Protein AF-A0A8X6VH21-F1 (afdb_monomer_lite)

Foldseek 3Di:
DDDDPPDPDLPVLVVLLVVVVVVVVVCVVVVDDQVVCFVVCLVVSLVVDDPVLNVVLVVVCVVVPDDPPCSGPVVVSVSSVVVNVVSVVVVVVVCVVCVPPPPDD

Structure (mmCIF, N/CA/C/O backbone):
data_AF-A0A8X6VH21-F1
#
_entry.id   AF-A0A8X6VH21-F1
#
loop_
_atom_site.group_PDB
_atom_site.id
_atom_site.type_symbol
_atom_site.label_atom_id
_atom_site.label_alt_id
_atom_site.label_comp_id
_atom_site.label_asym_id
_atom_site.label_entity_id
_atom_site.label_seq_id
_atom_site.pdbx_PDB_ins_code
_atom_site.Cartn_x
_atom_site.Cartn_y
_atom_site.Cartn_z
_atom_site.occupancy
_atom_site.B_iso_or_equiv
_atom_site.auth_seq_id
_atom_site.auth_comp_id
_atom_site.auth_asym_id
_atom_site.auth_atom_id
_atom_site.pdbx_PDB_model_num
ATOM 1 N N . MET A 1 1 ? 10.364 -28.073 5.964 1.00 36.12 1 MET A N 1
ATOM 2 C CA . MET A 1 1 ? 9.872 -26.679 5.999 1.00 36.12 1 MET A CA 1
ATOM 3 C C . MET A 1 1 ? 10.363 -26.027 4.717 1.00 36.12 1 MET A C 1
ATOM 5 O O . MET A 1 1 ? 11.566 -26.009 4.497 1.00 36.12 1 MET A O 1
ATOM 9 N N . LYS A 1 2 ? 9.465 -25.709 3.778 1.00 40.28 2 LYS A N 1
ATOM 10 C CA . LYS A 1 2 ? 9.853 -25.294 2.422 1.00 40.28 2 LYS A CA 1
ATOM 11 C C . LYS A 1 2 ? 10.221 -23.808 2.440 1.00 40.28 2 LYS A C 1
ATOM 13 O O . LYS A 1 2 ? 9.338 -22.972 2.566 1.00 40.28 2 LYS A O 1
ATOM 18 N N . ASN A 1 3 ? 11.516 -23.518 2.322 1.00 41.12 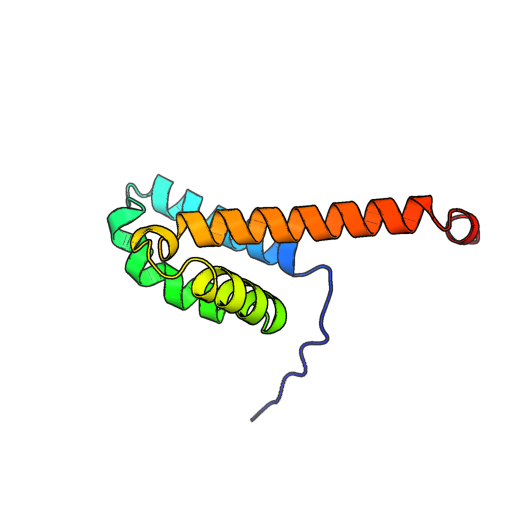3 ASN A N 1
ATOM 19 C CA . ASN A 1 3 ? 12.008 -22.223 1.868 1.00 41.12 3 ASN A CA 1
ATOM 20 C C . ASN A 1 3 ? 11.503 -22.016 0.437 1.00 41.12 3 ASN A C 1
ATOM 22 O O . ASN A 1 3 ? 11.963 -22.698 -0.479 1.00 41.12 3 ASN A O 1
ATOM 26 N N . ALA A 1 4 ? 10.541 -21.119 0.251 1.00 40.94 4 ALA A N 1
ATOM 27 C CA . ALA A 1 4 ? 10.249 -20.574 -1.061 1.00 40.94 4 ALA A CA 1
ATOM 28 C C . ALA A 1 4 ? 11.144 -19.347 -1.234 1.00 40.94 4 ALA A C 1
ATOM 30 O O . ALA A 1 4 ? 10.870 -18.273 -0.709 1.00 40.94 4 ALA A O 1
ATOM 31 N N . VAL A 1 5 ? 12.251 -19.551 -1.947 1.00 46.41 5 VAL A N 1
ATOM 32 C CA . VAL A 1 5 ? 12.864 -18.505 -2.763 1.00 46.41 5 VAL A CA 1
ATOM 33 C C . VAL A 1 5 ? 11.754 -17.994 -3.681 1.00 46.41 5 VAL A C 1
ATOM 35 O O . VAL A 1 5 ? 11.474 -18.596 -4.715 1.00 46.41 5 VAL A O 1
ATOM 38 N N . SER A 1 6 ? 11.057 -16.936 -3.275 1.00 45.78 6 SER A N 1
ATOM 39 C CA . SER A 1 6 ? 10.270 -16.155 -4.220 1.00 45.78 6 SER A CA 1
ATOM 40 C C . SER A 1 6 ? 11.276 -15.320 -4.986 1.00 45.78 6 SER A C 1
ATOM 42 O O . SER A 1 6 ? 11.802 -14.324 -4.489 1.00 45.78 6 SER A O 1
ATOM 44 N N . GLY A 1 7 ? 11.625 -15.818 -6.173 1.00 39.75 7 GLY A N 1
ATOM 45 C CA . GLY A 1 7 ? 12.302 -15.025 -7.181 1.00 39.75 7 GLY A CA 1
ATOM 46 C C . GLY A 1 7 ? 11.558 -13.704 -7.300 1.00 39.75 7 GLY A C 1
ATOM 47 O O . GLY A 1 7 ? 10.353 -13.687 -7.508 1.00 39.75 7 GLY A O 1
ATOM 48 N N . ARG A 1 8 ? 12.285 -12.620 -7.060 1.00 49.28 8 ARG A N 1
ATOM 49 C CA . ARG A 1 8 ? 11.825 -11.237 -7.083 1.00 49.28 8 ARG A CA 1
ATOM 50 C C . ARG A 1 8 ? 11.273 -10.923 -8.478 1.00 49.28 8 ARG A C 1
ATOM 52 O O . ARG A 1 8 ? 12.022 -10.535 -9.374 1.00 49.28 8 ARG A O 1
ATOM 59 N N . THR A 1 9 ? 9.984 -11.162 -8.688 1.00 45.00 9 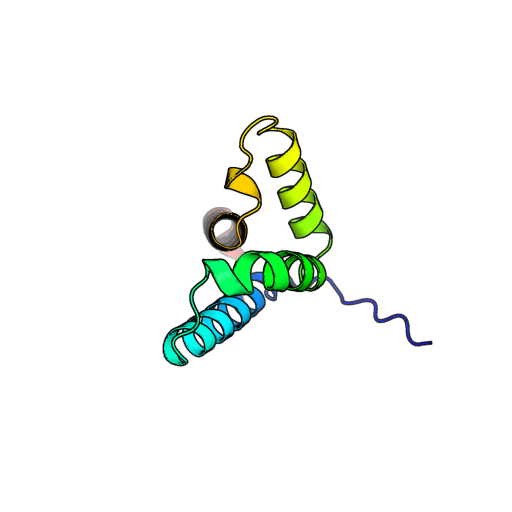THR A N 1
ATOM 60 C CA . THR A 1 9 ? 9.274 -10.799 -9.909 1.00 45.00 9 THR A CA 1
ATOM 61 C C . THR A 1 9 ? 8.843 -9.350 -9.789 1.00 45.00 9 THR A C 1
ATOM 63 O O . THR A 1 9 ? 7.888 -8.998 -9.111 1.00 45.00 9 THR A O 1
ATOM 66 N N . LYS A 1 10 ? 9.582 -8.511 -10.509 1.00 53.44 10 LYS A N 1
ATOM 67 C CA . LYS A 1 10 ? 9.371 -7.087 -10.804 1.00 53.44 10 LYS A CA 1
ATOM 68 C C . LYS A 1 10 ? 7.939 -6.712 -11.276 1.00 53.44 10 LYS A C 1
ATOM 70 O O . LYS A 1 10 ? 7.612 -5.558 -11.483 1.00 53.44 10 LYS A O 1
ATOM 75 N N . THR A 1 11 ? 7.082 -7.704 -11.488 1.00 54.03 11 THR A N 1
ATOM 76 C CA . THR A 1 11 ? 5.671 -7.600 -11.886 1.00 54.03 11 THR A CA 1
ATOM 77 C C . THR A 1 11 ? 4.683 -7.785 -10.730 1.00 54.03 11 THR A C 1
ATOM 79 O O . THR A 1 11 ? 3.489 -7.587 -10.930 1.00 54.03 11 THR A O 1
ATOM 82 N N . ASP A 1 12 ? 5.141 -8.142 -9.528 1.00 75.00 12 ASP A N 1
ATOM 83 C CA . ASP A 1 12 ? 4.237 -8.475 -8.419 1.00 75.00 12 ASP A CA 1
ATOM 84 C C . ASP A 1 12 ? 3.733 -7.255 -7.653 1.00 75.00 12 ASP A C 1
ATOM 86 O O . ASP A 1 12 ? 2.680 -7.335 -7.029 1.00 75.00 12 ASP A O 1
ATOM 90 N N . LEU A 1 13 ? 4.433 -6.116 -7.695 1.00 80.88 13 LEU A N 1
ATOM 91 C CA . LEU A 1 13 ? 4.046 -4.969 -6.871 1.00 80.88 13 LEU A CA 1
ATOM 92 C C . LEU A 1 13 ? 2.744 -4.316 -7.348 1.00 80.88 13 LEU A C 1
ATOM 94 O O . LEU A 1 13 ? 1.897 -3.979 -6.523 1.00 80.88 13 LEU A O 1
ATOM 98 N N . SER A 1 14 ? 2.562 -4.177 -8.666 1.00 82.75 14 SER A N 1
ATOM 99 C CA . SER A 1 14 ? 1.307 -3.689 -9.257 1.00 82.75 14 SER A CA 1
ATOM 100 C C . SER A 1 14 ? 0.146 -4.632 -8.938 1.00 82.75 14 SER A C 1
ATOM 102 O O . SER A 1 14 ? -0.878 -4.175 -8.440 1.00 82.75 14 SER A O 1
ATOM 104 N N . ALA A 1 15 ? 0.323 -5.942 -9.134 1.00 85.12 15 ALA A N 1
ATOM 105 C CA . ALA A 1 15 ? -0.715 -6.926 -8.831 1.00 85.12 15 ALA A CA 1
ATOM 106 C C . ALA A 1 15 ? -1.067 -6.958 -7.332 1.00 85.12 15 ALA A C 1
ATOM 108 O O . ALA A 1 15 ? -2.240 -7.028 -6.968 1.00 85.12 15 ALA A O 1
ATOM 109 N N . LEU A 1 16 ? -0.058 -6.853 -6.460 1.00 85.25 16 LEU A N 1
ATOM 110 C CA . LEU A 1 16 ? -0.244 -6.757 -5.015 1.00 85.25 16 LEU A CA 1
ATOM 111 C C . LEU A 1 16 ? -1.018 -5.489 -4.649 1.00 85.25 16 LEU A C 1
ATOM 113 O O . LEU A 1 16 ? -1.959 -5.554 -3.864 1.00 85.25 16 LEU A O 1
ATOM 117 N N . TYR A 1 17 ? -0.656 -4.345 -5.230 1.00 86.62 17 TYR A N 1
ATOM 118 C CA . TYR A 1 17 ? -1.376 -3.093 -5.024 1.00 86.62 17 TYR A CA 1
ATOM 119 C C . TYR A 1 17 ? -2.849 -3.210 -5.435 1.00 86.62 17 TYR A C 1
ATOM 121 O O . TYR A 1 17 ? -3.722 -2.843 -4.647 1.00 86.62 17 TYR A O 1
ATOM 129 N N . ASP A 1 18 ? -3.128 -3.767 -6.614 1.00 88.00 18 ASP A N 1
ATOM 130 C CA . ASP A 1 18 ? -4.491 -3.948 -7.121 1.00 88.00 18 ASP A CA 1
ATOM 131 C C . ASP A 1 18 ? -5.316 -4.877 -6.217 1.00 88.00 18 ASP A C 1
ATOM 133 O O . ASP A 1 18 ? -6.483 -4.602 -5.923 1.00 88.00 18 ASP A O 1
ATOM 137 N N . GLU A 1 19 ? -4.710 -5.955 -5.706 1.00 88.56 19 GLU A N 1
ATOM 138 C CA . GLU A 1 19 ? -5.363 -6.863 -4.761 1.00 88.56 19 GLU A CA 1
ATOM 139 C C . GLU A 1 19 ? -5.676 -6.168 -3.425 1.00 88.56 19 GLU A C 1
ATOM 141 O O . GLU A 1 19 ? -6.781 -6.308 -2.885 1.00 88.56 19 GLU A O 1
ATOM 146 N N . LEU A 1 20 ? -4.720 -5.406 -2.886 1.00 85.81 20 LEU A N 1
ATOM 147 C CA . LEU A 1 20 ? -4.894 -4.646 -1.649 1.00 85.81 20 LEU A CA 1
ATOM 148 C C . LEU A 1 20 ? -5.967 -3.559 -1.816 1.00 85.81 20 LEU A C 1
ATOM 150 O O . LEU A 1 20 ? -6.847 -3.439 -0.959 1.00 85.81 20 LEU A O 1
ATOM 154 N N . GLU A 1 21 ? -5.961 -2.823 -2.931 1.00 87.75 21 GLU A N 1
ATOM 155 C CA . GLU A 1 21 ? -6.978 -1.815 -3.244 1.00 87.75 21 GLU A CA 1
ATOM 156 C C . GLU A 1 21 ? -8.365 -2.461 -3.405 1.00 87.75 21 GLU A C 1
ATOM 158 O O . GLU A 1 21 ? -9.345 -1.980 -2.832 1.00 87.75 21 GLU A O 1
ATOM 163 N N . GLY A 1 22 ? -8.460 -3.601 -4.096 1.00 88.94 22 GLY A N 1
ATOM 164 C CA . GLY A 1 22 ? -9.708 -4.349 -4.262 1.00 88.94 22 GLY A CA 1
ATOM 165 C C . GLY A 1 22 ? -10.293 -4.848 -2.936 1.00 88.94 22 GLY A C 1
ATOM 166 O O . GLY A 1 22 ? -11.503 -4.737 -2.698 1.00 88.94 22 GLY A O 1
ATOM 167 N N . LYS A 1 23 ? -9.441 -5.341 -2.028 1.00 85.12 23 LYS A N 1
ATOM 168 C CA . LYS A 1 23 ? -9.849 -5.732 -0.668 1.00 85.12 23 LYS A CA 1
ATOM 169 C C . LYS A 1 23 ? -10.341 -4.532 0.138 1.00 85.12 23 LYS A C 1
ATOM 171 O O . LYS A 1 23 ? -11.369 -4.645 0.805 1.00 85.12 23 LYS A O 1
ATOM 176 N N . LEU A 1 24 ? -9.665 -3.386 0.048 1.00 86.38 24 LEU A N 1
ATOM 177 C CA . LEU A 1 24 ? -10.100 -2.156 0.714 1.00 86.38 24 LEU A CA 1
ATOM 178 C C . LEU A 1 24 ? -11.455 -1.673 0.197 1.00 86.38 24 LEU A C 1
ATOM 180 O O . LEU A 1 24 ? -12.366 -1.478 0.998 1.00 86.38 24 LEU A O 1
ATOM 184 N N . ARG A 1 25 ? -11.639 -1.602 -1.126 1.00 87.88 25 ARG A N 1
ATOM 185 C CA . ARG A 1 25 ? -12.925 -1.239 -1.748 1.00 87.88 25 ARG A CA 1
ATOM 186 C C . ARG A 1 25 ? -14.057 -2.175 -1.326 1.00 87.88 25 ARG A C 1
ATOM 188 O O . ARG A 1 25 ? -15.177 -1.731 -1.082 1.00 87.88 25 ARG A O 1
ATOM 195 N N . SER A 1 26 ? -13.768 -3.470 -1.196 1.00 87.62 26 SER A N 1
ATOM 196 C CA . SER A 1 26 ? -14.743 -4.456 -0.713 1.00 87.62 26 SER A CA 1
ATOM 197 C C . SER A 1 26 ? -15.140 -4.200 0.745 1.00 87.62 26 SER A C 1
ATOM 199 O O . SER A 1 26 ? -16.315 -4.305 1.094 1.00 87.62 26 SER A O 1
ATOM 201 N N . LEU A 1 27 ? -14.184 -3.829 1.603 1.00 84.44 27 LEU A N 1
ATOM 202 C CA . LEU A 1 27 ? -14.446 -3.483 3.004 1.00 84.44 27 LEU A CA 1
ATOM 203 C C . LEU A 1 27 ? -15.230 -2.173 3.150 1.00 84.44 27 LEU A C 1
ATOM 205 O O . LEU A 1 27 ? -16.139 -2.103 3.981 1.00 84.44 27 LEU A O 1
ATOM 209 N N . GLU A 1 28 ? -14.931 -1.173 2.323 1.00 84.69 28 GLU A N 1
ATOM 210 C CA . GLU A 1 28 ? -15.692 0.080 2.250 1.00 84.69 28 GLU A CA 1
ATOM 211 C C . GLU A 1 28 ? -17.130 -0.166 1.784 1.00 84.69 28 GLU A C 1
ATOM 213 O O . GLU A 1 28 ? -18.074 0.347 2.385 1.00 84.69 28 GLU A O 1
ATOM 218 N N . SER A 1 29 ? -17.323 -1.032 0.780 1.00 85.31 29 SER A N 1
ATOM 219 C CA . SER A 1 29 ? -18.656 -1.438 0.313 1.00 85.31 29 SER A CA 1
ATOM 220 C C . SER A 1 29 ? -19.474 -2.158 1.391 1.00 85.31 29 SER A C 1
ATOM 222 O O . SER A 1 29 ? -20.702 -2.151 1.328 1.00 85.31 29 SER A O 1
ATOM 224 N N . LEU A 1 30 ? -18.819 -2.774 2.378 1.00 84.94 30 LEU A N 1
ATOM 225 C CA . LEU A 1 30 ? -19.463 -3.390 3.542 1.00 84.94 30 LEU A CA 1
ATOM 226 C C . LEU A 1 30 ? -19.756 -2.374 4.665 1.00 84.94 30 LEU A C 1
ATOM 228 O O . LEU A 1 30 ? -20.148 -2.769 5.765 1.00 84.94 30 LEU A O 1
ATOM 232 N N . GLY A 1 31 ? -19.556 -1.075 4.418 1.00 76.88 31 GLY A N 1
ATOM 233 C CA . GLY A 1 31 ? -19.811 0.003 5.373 1.00 76.88 31 GLY A CA 1
ATOM 234 C C . GLY A 1 31 ? -18.781 0.087 6.500 1.00 76.88 31 GLY A C 1
ATOM 235 O O . GLY A 1 31 ? -19.037 0.723 7.526 1.00 76.88 31 GLY A O 1
ATOM 236 N N . ARG A 1 32 ? -17.622 -0.569 6.356 1.00 75.44 32 ARG A N 1
ATOM 237 C CA . ARG A 1 32 ? -16.519 -0.404 7.305 1.00 75.44 32 ARG A CA 1
ATOM 238 C 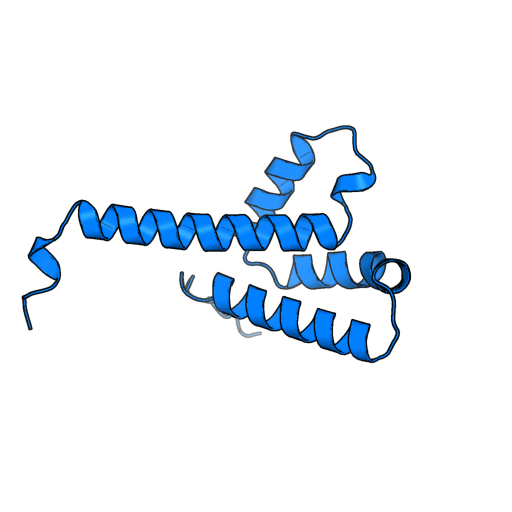C . ARG A 1 32 ? -15.714 0.828 6.911 1.00 75.44 32 ARG A C 1
ATOM 240 O O . ARG A 1 32 ? -15.450 1.044 5.737 1.00 75.44 32 ARG A O 1
ATOM 247 N N . THR A 1 33 ? -15.323 1.629 7.895 1.00 74.62 33 THR A N 1
ATOM 248 C CA . THR A 1 33 ? -14.501 2.824 7.678 1.00 74.62 33 THR A CA 1
ATOM 249 C C . THR A 1 33 ? -13.028 2.518 7.907 1.00 74.62 33 THR A C 1
ATOM 251 O O . THR A 1 33 ? -12.682 1.738 8.799 1.00 74.62 33 THR A O 1
ATOM 254 N N . GLN A 1 34 ? -12.159 3.177 7.139 1.00 70.06 34 GLN A N 1
ATOM 255 C CA . GLN A 1 34 ? -10.704 3.024 7.222 1.00 70.06 34 GLN A CA 1
ATOM 256 C C . GLN A 1 34 ? -10.132 3.323 8.604 1.00 70.06 34 GLN A C 1
ATOM 258 O O . GLN A 1 34 ? -9.129 2.744 8.992 1.00 70.06 34 GLN A O 1
ATOM 263 N N . GLU A 1 35 ? -10.816 4.138 9.394 1.00 72.75 35 GLU A N 1
ATOM 264 C CA . GLU A 1 35 ? -10.464 4.39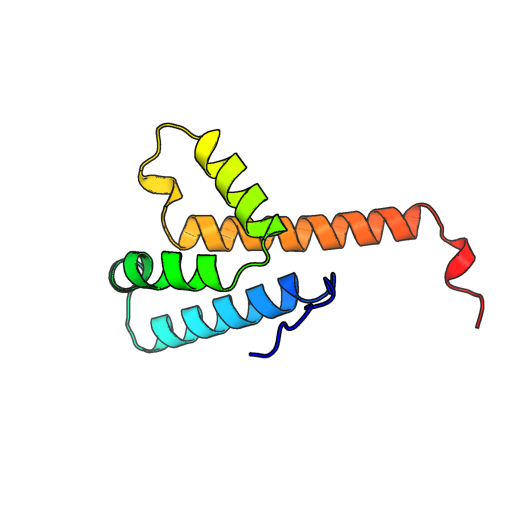9 10.788 1.00 72.75 35 GLU A CA 1
ATOM 265 C C . GLU A 1 35 ? -10.601 3.150 11.684 1.00 72.75 35 GLU A C 1
ATOM 267 O O . GLU A 1 35 ? -9.827 2.962 12.613 1.00 72.75 35 GLU A O 1
ATOM 272 N N . LYS A 1 36 ? -11.549 2.246 11.387 1.00 75.62 36 LYS A N 1
ATOM 273 C CA . LYS A 1 36 ? -11.795 1.028 12.184 1.00 75.62 36 LYS A CA 1
ATOM 274 C C . LYS A 1 36 ? -10.901 -0.146 11.808 1.00 75.62 36 LYS A C 1
ATOM 276 O O . LYS A 1 36 ? -10.655 -1.007 12.648 1.00 75.62 36 LYS A O 1
ATOM 281 N N . TYR A 1 37 ? -10.490 -0.237 10.545 1.00 77.81 37 TYR A N 1
ATOM 282 C CA . TYR A 1 37 ? -9.646 -1.334 10.067 1.00 77.81 37 TYR A CA 1
ATOM 283 C C . TYR A 1 37 ? -8.217 -0.906 9.751 1.00 77.81 37 TYR A C 1
ATOM 285 O O . TYR A 1 37 ? -7.369 -1.777 9.620 1.00 77.81 37 TYR A O 1
ATOM 293 N N . GLY A 1 38 ? -7.920 0.388 9.649 1.00 77.44 38 GLY A N 1
ATOM 294 C CA . GLY A 1 38 ? -6.598 0.898 9.289 1.00 77.44 38 GLY A CA 1
ATOM 295 C C . GLY A 1 38 ? -5.519 0.416 10.244 1.00 77.44 38 GLY A C 1
ATOM 296 O O . GLY A 1 38 ? -4.529 -0.153 9.795 1.00 77.44 38 GLY A O 1
ATOM 297 N N . ASP A 1 39 ? -5.756 0.514 11.550 1.00 78.75 39 ASP A N 1
ATOM 298 C CA . ASP A 1 39 ? -4.797 0.064 12.565 1.00 78.75 39 ASP A CA 1
ATOM 299 C C . ASP A 1 39 ? -4.567 -1.457 12.540 1.00 78.75 39 ASP A C 1
ATOM 301 O O . ASP A 1 39 ? -3.480 -1.930 12.864 1.00 78.75 39 ASP A O 1
ATOM 305 N N . PHE A 1 40 ? -5.570 -2.236 12.117 1.00 79.38 40 PHE A N 1
ATOM 306 C CA . PHE A 1 40 ? -5.477 -3.696 12.029 1.00 79.38 40 PHE A CA 1
ATOM 307 C C . PHE A 1 40 ? -4.887 -4.178 10.696 1.00 79.38 40 PHE A C 1
ATOM 309 O O . PHE A 1 40 ? -4.121 -5.139 10.661 1.00 79.38 40 PHE A O 1
ATOM 316 N N . LEU A 1 41 ? -5.237 -3.523 9.589 1.00 82.06 41 LEU A N 1
ATOM 317 C CA . LEU A 1 41 ? -4.799 -3.900 8.247 1.00 82.06 41 LEU A CA 1
ATOM 318 C C . LEU A 1 41 ? -3.398 -3.399 7.930 1.00 82.06 41 LEU A C 1
ATOM 320 O O . LEU A 1 41 ? -2.709 -4.071 7.179 1.00 82.06 41 LEU A O 1
ATOM 324 N N . THR A 1 42 ? -2.955 -2.275 8.500 1.00 81.75 42 THR A N 1
ATOM 325 C CA . THR A 1 42 ? -1.604 -1.743 8.257 1.00 81.75 42 THR A CA 1
ATOM 326 C C . THR A 1 42 ? -0.508 -2.788 8.517 1.00 81.75 42 THR A C 1
ATOM 328 O O . THR A 1 42 ? 0.233 -3.078 7.581 1.00 81.75 42 THR A O 1
ATOM 331 N N . PRO A 1 43 ? -0.416 -3.441 9.695 1.00 82.56 43 PRO A N 1
ATOM 332 C CA . PRO A 1 43 ? 0.606 -4.467 9.926 1.00 82.56 43 PRO A CA 1
ATOM 333 C C . PRO A 1 43 ? 0.431 -5.713 9.043 1.00 82.56 43 PRO A C 1
ATOM 335 O O . PRO A 1 43 ? 1.418 -6.343 8.668 1.00 82.56 43 PRO A O 1
ATOM 338 N N . LEU A 1 44 ? -0.806 -6.068 8.669 1.00 84.00 44 LEU A N 1
ATOM 339 C CA . LEU A 1 44 ? -1.053 -7.165 7.727 1.00 84.00 44 LEU A CA 1
ATOM 340 C C . LEU A 1 44 ? -0.546 -6.820 6.327 1.00 84.00 44 LEU A C 1
ATOM 342 O O . LEU A 1 44 ? 0.113 -7.641 5.697 1.00 84.00 44 LEU A O 1
ATOM 346 N N . PHE A 1 45 ? -0.815 -5.605 5.857 1.00 82.38 45 PHE A N 1
ATOM 347 C CA . PHE A 1 45 ? -0.385 -5.140 4.547 1.00 82.38 45 PHE A CA 1
ATOM 348 C C . PHE A 1 45 ? 1.134 -5.035 4.516 1.00 82.38 45 PHE A C 1
ATOM 350 O O . PHE A 1 45 ? 1.730 -5.570 3.591 1.00 82.38 45 PHE A O 1
ATOM 357 N N . GLU A 1 46 ? 1.759 -4.480 5.560 1.00 81.69 46 GLU A N 1
ATOM 358 C CA . GLU A 1 46 ? 3.218 -4.481 5.723 1.00 81.69 46 GLU A CA 1
ATOM 359 C C . GLU A 1 46 ? 3.805 -5.901 5.632 1.00 81.69 46 GLU A C 1
ATOM 361 O O . GLU A 1 46 ? 4.798 -6.098 4.939 1.00 81.69 46 GLU A O 1
ATOM 366 N N . SER A 1 47 ? 3.164 -6.912 6.232 1.00 80.38 47 SER A N 1
ATOM 367 C CA . SER A 1 47 ? 3.634 -8.306 6.154 1.00 80.38 47 SER A CA 1
ATOM 368 C C . SER A 1 47 ? 3.534 -8.941 4.760 1.00 80.38 47 SER A C 1
ATOM 370 O O . SER A 1 47 ? 4.244 -9.902 4.471 1.00 80.38 47 SER A O 1
ATOM 372 N N . CYS A 1 48 ? 2.650 -8.426 3.900 1.00 81.81 48 CYS A N 1
ATOM 373 C CA . CYS A 1 48 ? 2.489 -8.900 2.527 1.00 81.81 48 CYS A CA 1
ATOM 374 C C . CYS A 1 48 ? 3.459 -8.222 1.551 1.00 81.81 48 CYS A C 1
ATOM 376 O O . CYS A 1 48 ? 3.551 -8.653 0.402 1.00 81.81 48 CYS A O 1
ATOM 378 N N . LEU A 1 49 ? 4.159 -7.165 1.976 1.00 82.62 49 LEU A N 1
ATOM 379 C CA . LEU A 1 49 ? 5.075 -6.435 1.110 1.00 82.62 49 LEU A CA 1
ATOM 380 C C . LEU A 1 49 ? 6.404 -7.177 0.9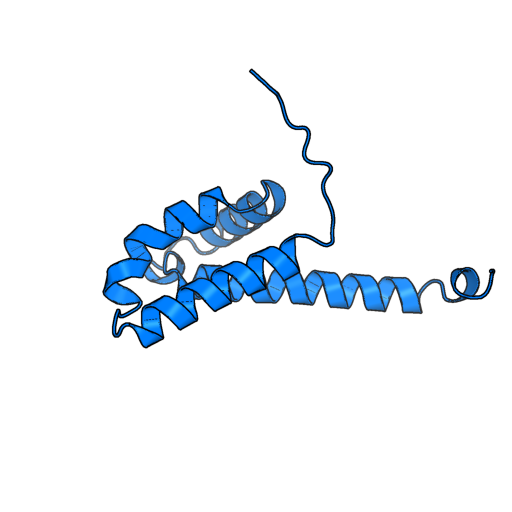29 1.00 82.62 49 LEU A C 1
ATOM 382 O O . LEU A 1 49 ? 6.932 -7.754 1.883 1.00 82.62 49 LEU A O 1
ATOM 386 N N . PRO A 1 50 ? 7.007 -7.103 -0.271 1.00 82.56 50 PRO A N 1
ATOM 387 C CA . PRO A 1 50 ? 8.380 -7.538 -0.472 1.00 82.56 50 PRO A CA 1
ATOM 388 C C . PRO A 1 50 ? 9.347 -6.752 0.420 1.00 82.56 50 PRO A C 1
ATOM 390 O O . PRO A 1 50 ? 9.175 -5.552 0.644 1.00 82.56 50 PRO A O 1
ATOM 393 N N . GLU A 1 51 ? 10.421 -7.409 0.859 1.00 81.38 51 GLU A N 1
ATOM 394 C CA . GLU A 1 51 ? 11.412 -6.833 1.780 1.00 81.38 51 GLU A CA 1
ATOM 395 C C . GLU A 1 51 ? 12.001 -5.502 1.278 1.00 81.38 51 GLU A C 1
ATOM 397 O O . GLU A 1 51 ? 12.234 -4.587 2.063 1.00 81.38 51 GLU A O 1
ATOM 402 N N . GLU A 1 52 ? 12.195 -5.343 -0.035 1.00 81.69 52 GLU A N 1
ATOM 403 C CA . GLU A 1 52 ? 12.715 -4.087 -0.597 1.00 81.69 52 GLU A CA 1
ATOM 404 C C . GLU A 1 52 ? 11.763 -2.904 -0.416 1.00 81.69 52 GLU A C 1
ATOM 406 O O . GLU A 1 52 ? 12.201 -1.802 -0.085 1.00 81.69 52 GLU A O 1
ATOM 411 N N . ILE A 1 53 ? 10.467 -3.158 -0.584 1.00 84.94 53 ILE A N 1
ATOM 412 C CA . ILE A 1 53 ? 9.405 -2.162 -0.492 1.00 84.94 53 ILE A CA 1
ATOM 413 C C . ILE A 1 53 ? 9.189 -1.809 0.973 1.00 84.94 53 ILE A C 1
ATOM 415 O O . ILE A 1 53 ? 9.065 -0.636 1.316 1.00 84.94 53 ILE A O 1
ATOM 419 N N . LEU A 1 54 ? 9.238 -2.814 1.851 1.00 83.94 54 LEU A N 1
ATOM 420 C CA . LEU A 1 54 ? 9.180 -2.621 3.294 1.00 83.94 54 LEU A CA 1
ATOM 421 C C . LEU A 1 54 ? 10.365 -1.781 3.800 1.00 83.94 54 LEU A C 1
ATOM 423 O O . LEU A 1 54 ? 10.165 -0.848 4.575 1.00 83.94 54 LEU A O 1
ATOM 427 N N . MET A 1 55 ? 11.584 -2.043 3.318 1.00 83.81 55 MET A N 1
ATOM 428 C CA . MET A 1 55 ? 12.757 -1.226 3.650 1.00 83.81 55 MET A CA 1
ATOM 429 C C . MET A 1 55 ? 12.633 0.210 3.128 1.00 83.81 55 MET A C 1
ATOM 431 O O . MET A 1 55 ? 13.008 1.152 3.828 1.00 83.81 55 MET A O 1
ATOM 435 N N . ALA A 1 56 ? 12.131 0.404 1.905 1.00 85.75 56 ALA A N 1
ATOM 436 C CA . ALA A 1 56 ? 11.886 1.736 1.356 1.00 85.75 56 ALA A CA 1
ATOM 437 C C . ALA A 1 56 ? 10.823 2.493 2.176 1.00 85.75 56 ALA A C 1
ATOM 439 O O . ALA A 1 56 ? 11.023 3.662 2.516 1.00 85.75 56 ALA A O 1
ATOM 440 N N . TRP A 1 57 ? 9.761 1.799 2.588 1.00 84.94 57 TRP A N 1
ATOM 441 C CA . TRP A 1 57 ? 8.729 2.309 3.486 1.00 84.94 57 TRP A CA 1
ATOM 442 C C . TRP A 1 57 ? 9.283 2.675 4.872 1.00 84.94 57 TRP A C 1
ATOM 444 O O . TRP A 1 57 ? 9.015 3.764 5.377 1.00 84.94 57 TRP A O 1
ATOM 454 N N . GLU A 1 58 ? 10.108 1.823 5.489 1.00 83.56 58 GLU A N 1
ATOM 455 C CA . GLU A 1 58 ? 10.780 2.117 6.765 1.00 83.56 58 GLU A CA 1
ATOM 456 C C . GLU A 1 58 ? 11.723 3.312 6.681 1.00 83.56 58 GLU A C 1
ATOM 458 O O . GLU A 1 58 ? 11.693 4.175 7.559 1.00 83.56 58 GLU A O 1
ATOM 463 N N . ARG A 1 59 ? 12.528 3.406 5.618 1.00 83.69 59 ARG A N 1
ATOM 464 C CA . ARG A 1 59 ? 13.398 4.568 5.398 1.00 83.69 59 ARG A CA 1
ATOM 465 C C . ARG A 1 59 ? 12.580 5.846 5.303 1.00 83.69 59 ARG A C 1
ATOM 467 O O . ARG A 1 59 ? 12.934 6.822 5.959 1.00 83.69 59 ARG A O 1
ATOM 474 N N . LYS A 1 60 ? 11.475 5.817 4.552 1.00 79.44 60 LYS A N 1
ATOM 475 C CA . LYS A 1 60 ? 10.578 6.965 4.410 1.00 79.44 60 LYS A CA 1
ATOM 476 C C . LYS A 1 60 ? 9.953 7.362 5.754 1.00 79.44 60 LYS A C 1
ATOM 478 O O . LYS A 1 60 ? 9.994 8.534 6.126 1.00 79.44 60 LYS A O 1
ATOM 483 N N . ARG A 1 61 ? 9.494 6.376 6.536 1.00 74.69 61 ARG A N 1
ATOM 484 C CA . ARG A 1 61 ? 8.990 6.579 7.906 1.00 74.69 61 ARG A CA 1
ATOM 485 C C . ARG A 1 61 ? 10.037 7.188 8.837 1.00 74.69 61 ARG A C 1
ATOM 487 O O . ARG A 1 61 ? 9.705 8.059 9.632 1.00 74.69 61 ARG A O 1
ATOM 494 N N . ASN A 1 62 ? 11.289 6.744 8.751 1.00 72.25 62 ASN A N 1
ATOM 495 C CA . ASN A 1 62 ? 12.357 7.209 9.634 1.00 72.25 62 ASN A CA 1
ATOM 496 C C . ASN A 1 62 ? 12.872 8.612 9.265 1.00 72.25 62 ASN A C 1
ATOM 498 O O . ASN A 1 62 ? 13.425 9.303 10.113 1.00 72.25 62 ASN A O 1
ATOM 502 N N . THR A 1 63 ? 12.695 9.050 8.014 1.00 70.75 63 THR A N 1
ATOM 503 C CA . THR A 1 63 ? 13.014 10.426 7.597 1.00 70.75 63 THR A CA 1
ATOM 504 C C . THR A 1 63 ? 11.956 11.450 8.009 1.00 70.75 63 THR A C 1
ATOM 506 O O . THR A 1 63 ? 12.275 12.625 8.165 1.00 70.75 63 THR A O 1
ATOM 509 N N . GLU A 1 64 ? 10.708 11.024 8.203 1.00 66.88 64 GLU A N 1
ATOM 510 C CA . GLU A 1 64 ? 9.578 11.878 8.591 1.00 66.88 64 GLU A CA 1
ATOM 511 C C . GLU A 1 64 ? 9.290 11.701 10.096 1.00 66.88 64 GLU A C 1
ATOM 513 O O . GLU A 1 64 ? 8.219 11.262 10.511 1.00 66.88 64 GLU A O 1
ATOM 518 N N . THR A 1 65 ? 10.287 12.017 10.927 1.00 53.62 65 THR A N 1
ATOM 519 C CA . THR A 1 65 ? 10.418 11.654 12.352 1.00 53.62 65 THR A CA 1
ATOM 520 C C . THR A 1 65 ? 9.328 12.142 13.323 1.00 53.62 65 THR A C 1
ATOM 522 O O . THR A 1 65 ? 9.388 11.761 14.487 1.00 53.62 65 THR A O 1
ATOM 525 N N . ASP A 1 66 ? 8.320 12.918 12.908 1.00 52.22 66 ASP A N 1
ATOM 526 C CA . ASP A 1 66 ? 7.390 13.579 13.852 1.00 52.22 66 ASP A CA 1
ATOM 527 C C . ASP A 1 66 ? 5.888 13.449 13.554 1.00 52.22 66 ASP A C 1
ATOM 529 O O . ASP A 1 66 ? 5.044 13.796 14.384 1.00 52.22 66 ASP A O 1
ATOM 533 N N . ALA A 1 67 ? 5.489 12.916 12.403 1.00 56.34 67 ALA A N 1
ATOM 534 C CA . ALA A 1 67 ? 4.073 12.881 12.059 1.00 56.34 67 ALA A CA 1
ATOM 535 C C . ALA A 1 67 ? 3.458 11.522 12.419 1.00 56.34 67 ALA A C 1
ATOM 537 O O . ALA A 1 67 ? 3.507 10.566 11.645 1.00 56.34 67 ALA A O 1
ATOM 538 N N . LYS A 1 68 ? 2.765 11.469 13.571 1.00 56.78 68 LYS A N 1
ATOM 539 C CA . LYS A 1 68 ? 1.808 10.398 13.939 1.00 56.78 68 LYS A CA 1
ATOM 540 C C . LYS A 1 68 ? 0.848 10.011 12.794 1.00 56.78 68 LYS A C 1
ATOM 542 O O . LYS A 1 68 ? 0.300 8.917 12.822 1.00 56.78 68 LYS A O 1
ATOM 547 N N . GLY A 1 69 ? 0.680 10.880 11.793 1.00 58.19 69 GLY A N 1
ATOM 548 C CA . GLY A 1 69 ? -0.119 10.653 10.591 1.00 58.19 69 GLY A CA 1
ATOM 549 C C . GLY A 1 69 ? 0.439 9.628 9.596 1.00 58.19 69 GLY A C 1
ATOM 550 O O . GLY A 1 69 ? -0.368 8.953 8.974 1.00 58.19 69 GLY A O 1
ATOM 551 N N . TRP A 1 70 ? 1.759 9.414 9.477 1.00 61.59 70 TRP A N 1
ATOM 552 C CA . TRP A 1 70 ? 2.323 8.524 8.434 1.00 61.59 70 TRP A CA 1
ATOM 553 C C . TRP A 1 70 ? 2.042 7.032 8.637 1.00 61.59 70 TRP A C 1
ATOM 555 O O . TRP A 1 70 ? 2.292 6.228 7.742 1.00 61.59 70 TRP A O 1
ATOM 565 N N . ARG A 1 71 ? 1.529 6.641 9.808 1.00 66.62 71 ARG A N 1
ATOM 566 C CA . ARG A 1 71 ? 1.216 5.239 10.123 1.00 66.62 71 ARG A CA 1
ATOM 567 C C . ARG A 1 71 ? -0.171 4.809 9.666 1.00 66.62 71 ARG A C 1
ATOM 569 O O . ARG A 1 71 ? -0.564 3.685 9.953 1.00 66.62 71 ARG A O 1
ATOM 576 N N . THR A 1 72 ? -0.933 5.683 9.011 1.00 78.69 72 THR A N 1
ATOM 577 C CA . THR A 1 72 ? -2.240 5.276 8.505 1.00 78.69 72 THR A CA 1
ATOM 578 C C . THR A 1 72 ? -2.092 4.464 7.225 1.00 78.69 72 THR A C 1
ATOM 580 O O . THR A 1 72 ? -1.212 4.699 6.394 1.00 78.69 72 THR A O 1
ATOM 583 N N . LEU A 1 73 ? -3.026 3.535 7.049 1.00 82.62 73 LEU A N 1
ATOM 584 C CA . LEU A 1 73 ? -3.179 2.718 5.850 1.00 82.62 73 LEU A CA 1
ATOM 585 C C . LEU A 1 73 ? -3.195 3.551 4.554 1.00 82.62 73 LEU A C 1
ATOM 587 O O . LEU A 1 73 ? -2.696 3.111 3.524 1.00 82.62 73 LEU A O 1
ATOM 591 N N . GLU A 1 74 ? -3.721 4.774 4.614 1.00 83.31 74 GLU A N 1
ATOM 592 C CA . GLU A 1 74 ? -3.751 5.717 3.492 1.00 83.31 74 GLU A CA 1
ATOM 593 C C . GLU A 1 74 ? -2.354 6.092 2.987 1.00 83.31 74 GLU A C 1
ATOM 595 O O . GLU A 1 74 ? -2.104 6.103 1.779 1.00 83.31 74 GLU A O 1
ATOM 600 N N . HIS A 1 75 ? -1.424 6.364 3.907 1.00 84.75 75 HIS A N 1
ATOM 601 C CA . HIS A 1 75 ? -0.050 6.709 3.553 1.00 84.75 75 HIS A CA 1
ATOM 602 C C . HIS A 1 75 ? 0.674 5.504 2.956 1.00 84.75 75 HIS A C 1
ATOM 604 O O . HIS A 1 75 ? 1.412 5.667 1.985 1.00 84.75 75 HIS A O 1
ATOM 610 N N . LEU A 1 76 ? 0.413 4.301 3.481 1.00 85.25 76 LEU A N 1
ATOM 611 C CA . LEU A 1 76 ? 0.948 3.060 2.928 1.00 85.25 76 LEU A CA 1
ATOM 612 C C . LEU A 1 76 ? 0.448 2.830 1.494 1.00 85.25 76 LEU A C 1
ATOM 614 O O . LEU A 1 76 ? 1.251 2.617 0.589 1.00 85.25 76 LEU A O 1
ATOM 618 N N . MET A 1 77 ? -0.861 2.943 1.257 1.00 87.62 77 MET A N 1
ATOM 619 C CA . MET A 1 77 ? -1.440 2.788 -0.084 1.00 87.62 77 MET A CA 1
ATOM 620 C C . MET A 1 77 ? -0.936 3.858 -1.059 1.00 87.62 77 MET A C 1
ATOM 622 O O . MET A 1 77 ? -0.660 3.561 -2.222 1.00 87.62 77 MET A O 1
ATOM 626 N N . THR A 1 78 ? -0.768 5.096 -0.591 1.00 88.44 78 THR A N 1
ATOM 627 C CA . THR A 1 78 ? -0.203 6.183 -1.402 1.00 88.44 78 THR A CA 1
ATOM 628 C C . THR A 1 78 ? 1.253 5.905 -1.766 1.00 88.44 78 THR A C 1
ATOM 630 O O . THR A 1 78 ? 1.644 6.096 -2.917 1.00 88.44 78 THR A O 1
ATOM 633 N N . PHE A 1 79 ? 2.047 5.413 -0.815 1.00 88.19 79 PHE A N 1
ATOM 634 C CA . PHE A 1 79 ? 3.430 5.016 -1.053 1.00 88.19 79 PHE A CA 1
ATOM 635 C C . PHE A 1 79 ? 3.530 3.892 -2.089 1.00 88.19 79 PHE A C 1
ATOM 637 O O . PHE A 1 79 ? 4.272 4.033 -3.058 1.00 88.19 79 PHE A O 1
ATOM 644 N N . LEU A 1 80 ? 2.737 2.826 -1.945 1.00 87.62 80 LEU A N 1
ATOM 645 C CA . LEU A 1 80 ? 2.742 1.707 -2.892 1.00 87.62 80 LEU A CA 1
ATOM 646 C C . LEU A 1 80 ? 2.375 2.154 -4.307 1.00 87.62 80 LEU A C 1
ATOM 648 O O . LEU A 1 80 ? 3.040 1.768 -5.263 1.00 87.62 80 LEU A O 1
ATOM 652 N N . ARG A 1 81 ? 1.377 3.034 -4.445 1.00 88.44 81 ARG A N 1
ATOM 653 C CA . ARG A 1 81 ? 1.019 3.619 -5.743 1.00 88.44 81 ARG A CA 1
ATOM 654 C C . ARG A 1 81 ? 2.191 4.376 -6.371 1.00 88.44 81 ARG A C 1
ATOM 656 O O . ARG A 1 81 ? 2.404 4.272 -7.577 1.00 88.44 81 ARG A O 1
ATOM 663 N N . LEU A 1 82 ? 2.926 5.161 -5.582 1.00 87.56 82 LEU A N 1
ATOM 664 C CA . LEU A 1 82 ? 4.085 5.909 -6.075 1.00 87.56 82 LEU A CA 1
ATOM 665 C C . LEU A 1 82 ? 5.220 4.982 -6.508 1.00 87.56 82 LEU A C 1
ATOM 667 O O . LEU A 1 82 ? 5.857 5.259 -7.520 1.00 87.56 82 LEU A O 1
ATOM 671 N N . GLU A 1 83 ? 5.442 3.891 -5.780 1.00 87.00 83 GLU A N 1
ATOM 672 C CA . GLU A 1 83 ? 6.475 2.910 -6.104 1.00 87.00 83 GLU A CA 1
ATOM 673 C C . GLU A 1 83 ? 6.147 2.166 -7.407 1.00 87.00 83 GLU A C 1
ATOM 675 O O . GLU A 1 83 ? 6.983 2.114 -8.309 1.00 87.00 83 GLU A O 1
ATOM 680 N N . VAL A 1 84 ? 4.891 1.727 -7.576 1.00 86.25 84 VAL A N 1
ATOM 681 C CA . VAL A 1 84 ? 4.395 1.133 -8.833 1.00 86.25 84 VAL A CA 1
ATOM 682 C C . VAL A 1 84 ? 4.557 2.108 -10.005 1.00 86.25 84 VAL A C 1
ATOM 684 O O . VAL A 1 84 ? 5.110 1.754 -11.044 1.00 86.25 84 VAL A O 1
ATOM 687 N N . GLN A 1 85 ? 4.154 3.372 -9.840 1.00 85.31 85 GLN A N 1
ATOM 688 C CA . GLN A 1 85 ? 4.345 4.384 -10.887 1.00 85.31 85 GLN A CA 1
ATOM 689 C C . GLN A 1 85 ? 5.824 4.680 -11.165 1.00 85.31 85 GLN A C 1
ATOM 691 O O . GLN A 1 85 ? 6.196 4.983 -12.300 1.00 85.31 85 GLN A O 1
ATOM 696 N N . GLY A 1 86 ? 6.674 4.648 -10.138 1.00 82.88 86 GLY A N 1
ATOM 697 C CA . GLY A 1 86 ? 8.118 4.817 -10.270 1.00 82.88 86 GLY A CA 1
ATOM 698 C C . GLY A 1 86 ? 8.727 3.715 -11.129 1.00 82.88 86 GLY A C 1
ATOM 699 O O . GLY A 1 86 ? 9.523 3.999 -12.027 1.00 82.88 86 GLY A O 1
ATOM 700 N N . GLU A 1 87 ? 8.285 2.480 -10.915 1.00 80.25 87 GLU A N 1
ATOM 701 C CA . GLU A 1 87 ? 8.680 1.314 -11.692 1.00 80.25 87 GLU A CA 1
ATOM 702 C C . GLU A 1 87 ? 8.224 1.393 -13.154 1.00 80.25 87 GLU A C 1
ATOM 704 O O . GLU A 1 87 ? 9.041 1.198 -14.058 1.00 80.25 87 GLU A O 1
ATOM 709 N N . GLU A 1 88 ? 6.970 1.770 -13.409 1.00 80.62 88 GLU A N 1
ATOM 710 C CA . GLU A 1 88 ? 6.459 1.985 -14.769 1.00 80.62 88 GLU A CA 1
ATOM 711 C C . GLU A 1 88 ? 7.250 3.074 -15.506 1.00 80.62 88 GLU A C 1
ATOM 713 O O . GLU A 1 88 ? 7.651 2.898 -16.660 1.00 80.62 88 GLU A O 1
ATOM 718 N N . ARG A 1 89 ? 7.539 4.194 -14.832 1.00 82.3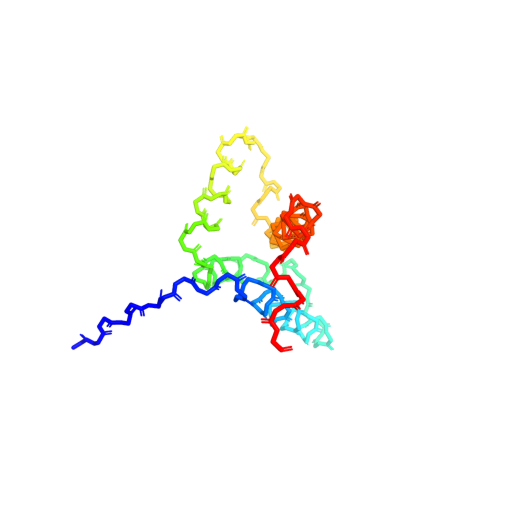1 89 ARG A N 1
ATOM 719 C CA . ARG A 1 89 ? 8.347 5.288 -15.396 1.00 82.31 89 ARG A CA 1
ATOM 720 C C . ARG A 1 89 ? 9.779 4.848 -15.671 1.00 82.31 89 ARG A C 1
ATOM 722 O O . ARG A 1 89 ? 10.325 5.199 -16.716 1.00 82.31 89 ARG A O 1
ATOM 729 N N . ALA A 1 90 ? 10.387 4.086 -14.762 1.00 80.38 90 ALA A N 1
ATOM 730 C CA . ALA A 1 90 ? 11.725 3.537 -14.949 1.00 80.38 90 ALA A CA 1
ATOM 731 C C . ALA A 1 90 ? 11.760 2.550 -16.124 1.00 80.38 90 ALA A C 1
ATOM 733 O O . ALA A 1 90 ? 12.694 2.596 -16.927 1.00 80.38 90 ALA A O 1
ATOM 734 N N . ALA A 1 91 ? 10.727 1.715 -16.270 1.00 79.56 91 ALA A N 1
ATOM 735 C CA . ALA A 1 91 ? 10.570 0.827 -17.411 1.00 79.56 91 ALA A CA 1
ATOM 736 C C . ALA A 1 91 ? 10.467 1.633 -18.712 1.00 79.56 91 ALA A C 1
ATOM 738 O O . ALA A 1 91 ? 11.270 1.419 -19.618 1.00 79.56 91 ALA A O 1
ATOM 739 N N . VAL A 1 92 ? 9.560 2.612 -18.802 1.00 79.56 92 VAL A N 1
ATOM 740 C CA . VAL A 1 92 ? 9.408 3.476 -19.990 1.00 79.56 92 VAL A CA 1
ATOM 741 C C . VAL A 1 92 ? 10.717 4.195 -20.329 1.00 79.56 92 VAL A C 1
ATOM 743 O O . VAL A 1 92 ? 11.135 4.201 -21.485 1.00 79.56 92 VAL A O 1
ATOM 746 N N . ALA A 1 93 ? 11.416 4.750 -19.337 1.00 80.75 93 ALA A N 1
ATOM 747 C CA . ALA A 1 93 ? 12.712 5.391 -19.545 1.00 80.75 93 ALA A CA 1
ATOM 748 C C . ALA A 1 93 ? 13.775 4.405 -20.065 1.00 80.75 93 ALA A C 1
ATOM 750 O O . ALA A 1 93 ? 14.571 4.759 -20.938 1.00 80.75 93 ALA A O 1
ATOM 751 N N . GLN A 1 94 ? 13.777 3.163 -19.573 1.00 77.75 94 GLN A N 1
ATOM 752 C CA . GLN A 1 94 ? 14.652 2.099 -20.066 1.00 77.75 94 GLN A CA 1
ATOM 753 C C . GLN A 1 94 ? 14.342 1.745 -21.529 1.00 77.75 94 GLN A C 1
ATOM 755 O O . GLN A 1 94 ? 15.277 1.637 -22.326 1.00 77.75 94 GLN A O 1
ATOM 760 N N . TRP A 1 95 ? 13.060 1.631 -21.896 1.00 75.38 95 TRP A N 1
ATOM 761 C CA . TRP A 1 95 ? 12.621 1.402 -23.279 1.00 75.38 95 TRP A CA 1
ATOM 762 C C . TRP A 1 95 ? 13.071 2.525 -24.217 1.00 75.38 95 TRP A C 1
ATOM 764 O O . TRP A 1 95 ? 13.607 2.259 -25.292 1.00 75.38 95 TRP A O 1
ATOM 774 N N . LEU A 1 96 ? 12.928 3.783 -23.792 1.00 78.19 96 LEU A N 1
ATOM 775 C CA . LEU A 1 96 ? 13.348 4.947 -24.578 1.00 78.19 96 LEU A CA 1
ATOM 776 C C . LEU A 1 96 ? 14.871 5.027 -24.764 1.00 78.19 96 LEU A C 1
ATOM 778 O O . LEU A 1 96 ? 15.340 5.569 -25.763 1.00 78.19 96 LEU A O 1
ATOM 782 N N . ARG A 1 97 ? 15.655 4.488 -23.822 1.00 73.44 97 ARG A N 1
ATOM 783 C CA . ARG A 1 97 ? 17.125 4.524 -23.868 1.00 73.44 97 ARG A CA 1
ATOM 784 C C . ARG A 1 97 ? 17.739 3.436 -24.758 1.00 73.44 97 ARG A C 1
ATOM 786 O O . ARG A 1 97 ? 18.851 3.633 -25.244 1.00 73.44 97 ARG A O 1
ATOM 793 N N . TYR A 1 98 ? 17.039 2.322 -24.989 1.00 67.94 98 TYR A N 1
ATOM 794 C CA . TYR A 1 98 ? 17.527 1.192 -25.797 1.00 67.94 98 TYR A CA 1
ATOM 795 C C . TYR A 1 98 ? 16.454 0.652 -26.766 1.00 67.94 98 TYR A C 1
ATOM 797 O O . TYR A 1 98 ? 15.974 -0.470 -26.598 1.00 67.94 98 TYR A O 1
ATOM 805 N N . PRO A 1 99 ? 16.093 1.408 -27.819 1.00 65.00 99 PRO A N 1
ATOM 806 C CA . PRO A 1 99 ? 15.033 1.020 -28.758 1.00 65.00 99 PRO A CA 1
ATOM 807 C C . PRO A 1 99 ? 15.376 -0.190 -29.653 1.00 65.00 99 PRO A C 1
ATOM 809 O O . PRO A 1 99 ? 14.487 -0.767 -30.273 1.00 65.00 99 PRO A O 1
ATOM 812 N N . THR A 1 100 ? 16.644 -0.608 -29.738 1.00 61.81 100 THR A N 1
ATOM 813 C CA . THR A 1 100 ? 17.125 -1.601 -30.719 1.00 61.81 100 THR A CA 1
ATOM 814 C C . THR A 1 100 ? 16.860 -3.072 -30.377 1.00 61.81 100 THR A C 1
ATOM 816 O O . THR A 1 100 ? 17.053 -3.917 -31.243 1.00 61.81 100 THR A O 1
ATOM 819 N N . MET A 1 101 ? 16.387 -3.410 -29.172 1.00 55.91 101 MET A N 1
ATOM 820 C CA . MET A 1 101 ? 16.122 -4.811 -28.782 1.00 55.91 101 MET A CA 1
ATOM 821 C C . MET A 1 101 ? 14.667 -5.260 -29.016 1.00 55.91 101 MET A C 1
ATOM 823 O O . MET A 1 101 ? 14.375 -6.446 -28.907 1.00 55.91 101 MET A O 1
ATOM 827 N N . ALA A 1 102 ? 13.750 -4.345 -29.354 1.00 58.25 102 ALA A N 1
ATOM 828 C CA . ALA A 1 102 ? 12.318 -4.647 -29.484 1.00 58.25 102 ALA A CA 1
ATOM 829 C C . ALA A 1 102 ? 11.887 -5.135 -30.885 1.00 58.25 102 ALA A C 1
ATOM 831 O O . ALA A 1 102 ? 10.730 -5.491 -31.075 1.00 58.25 102 ALA A O 1
ATOM 832 N N . GLY A 1 103 ? 12.798 -5.143 -31.867 1.00 53.00 103 GLY A N 1
ATOM 833 C CA . GLY A 1 103 ? 12.513 -5.508 -33.263 1.00 53.00 103 GLY A CA 1
ATOM 834 C C . GLY A 1 103 ? 13.189 -6.791 -33.753 1.00 53.00 103 GLY A C 1
ATOM 835 O O . GLY A 1 103 ? 13.281 -6.989 -34.960 1.00 53.00 103 GLY A O 1
ATOM 836 N N . MET A 1 104 ? 13.714 -7.629 -32.854 1.00 49.94 104 MET A N 1
ATOM 837 C CA . MET A 1 104 ? 14.362 -8.898 -33.212 1.00 49.94 104 MET A CA 1
ATOM 838 C C . MET A 1 104 ? 13.546 -10.077 -32.673 1.00 49.94 104 MET A C 1
ATOM 840 O O . MET A 1 104 ? 13.893 -10.678 -31.658 1.00 49.94 104 MET A O 1
ATOM 844 N N . SER A 1 105 ? 12.439 -10.396 -33.337 1.00 49.53 105 SER A N 1
ATOM 845 C CA . SER A 1 105 ? 11.831 -11.735 -33.376 1.00 49.53 105 SER A CA 1
ATOM 846 C C . SER A 1 105 ? 10.982 -11.854 -34.630 1.00 49.53 105 SER A C 1
ATOM 848 O O . SER A 1 105 ? 10.255 -10.880 -34.926 1.00 49.53 105 SER A O 1
#

pLDDT: mean 74.57, std 14.13, range [36.12, 88.94]

Sequence (105 aa):
MKNAVSGRTKTDLSALYDELEGKLRSLESLGRTQEKYGDFLTPLFESCLPEEILMAWERKRNTETDAKGWRTLEHLMTFLRLEVQGEERAAVAQWLRYPTMAGMS

Organism: Trichonephila clavipes (NCBI:txid2585209)

Radius of gyration: 17.0 Å; chains: 1; bounding box: 37×40×47 Å

Secondary structure (DSSP, 8-state):
---------TTHHHHHHHHHHHHHHHHHHTT--HHHHHHHHHHHHHHHS-HHHHHHHHHHHHHSTT-GGGGSHHHHHHHHHHHHHHHHHHHHHHHHH-GGGTT--